Protein AF-A0A353ZUB0-F1 (afdb_monomer_lite)

Secondary structure (DSSP, 8-state):
----PPPP--PPPPP-PPPPPPPHHHHHHHHHHHHH-TTS-HHHHHHHHHHHHH---HHHHTT--GGGEEEETTEEEE-SSSSPEEE-TTHHHHHHHHHHHHHTT-

pLDDT: mean 87.0, std 11.6, range [43.25, 96.19]

Sequence (106 aa):
MKTGRMPALTIPVRSTRNPAPMGQHHRLAALRRLFTDETLPLRSRVAGSLILLYAQPVSRIVRLTIDDVLHDGDHTLLRLGEPPTPVPEPLAGLLRAYLTDRDNMT

Foldseek 3Di:
DDDDDDPDDDDDDDDPDDPDDDDPVRLVVQLVCLVPVPVDPLVCSLLSCCCSVVVDDPVRVVVDDPVQWDDDPPWIFGPPDPPTHTDDPPSNVSNVVVVVVVVVVD

Structure (mmCIF, N/CA/C/O backbone):
data_AF-A0A353ZUB0-F1
#
_entry.id   AF-A0A353ZUB0-F1
#
loop_
_atom_site.group_PDB
_atom_site.id
_atom_site.type_symbol
_atom_site.label_atom_id
_atom_site.label_alt_id
_atom_site.label_comp_id
_atom_site.label_asym_id
_atom_site.label_entity_id
_atom_site.label_seq_id
_atom_site.pdbx_PDB_ins_code
_atom_site.Cartn_x
_atom_site.Cartn_y
_atom_site.Cartn_z
_atom_site.occupancy
_atom_site.B_iso_or_equiv
_atom_site.auth_seq_id
_atom_site.auth_comp_id
_atom_site.auth_asym_id
_atom_site.auth_atom_id
_atom_site.pdbx_PDB_model_num
ATOM 1 N N . MET A 1 1 ? 23.414 -54.266 -22.575 1.00 43.25 1 MET A N 1
ATOM 2 C CA . MET A 1 1 ? 22.886 -53.315 -21.568 1.00 43.25 1 MET A CA 1
ATOM 3 C C . MET A 1 1 ? 23.050 -51.899 -22.111 1.00 43.25 1 MET A C 1
ATOM 5 O O . MET A 1 1 ? 24.178 -51.504 -22.366 1.00 43.25 1 MET A O 1
ATOM 9 N N . LYS A 1 2 ? 21.959 -51.172 -22.392 1.00 49.53 2 LYS A N 1
ATOM 10 C CA . LYS A 1 2 ? 21.992 -49.788 -22.908 1.00 49.53 2 LYS A CA 1
ATOM 11 C C . LYS A 1 2 ? 21.612 -48.840 -21.769 1.00 49.53 2 LYS A C 1
ATOM 13 O O . LYS A 1 2 ? 20.446 -48.763 -21.401 1.00 49.53 2 LYS A O 1
ATOM 18 N N . THR A 1 3 ? 22.593 -48.150 -21.198 1.00 58.44 3 THR A N 1
ATOM 19 C CA . THR A 1 3 ? 22.364 -47.110 -20.188 1.00 58.44 3 THR A CA 1
ATOM 20 C C . THR A 1 3 ? 21.781 -45.884 -20.888 1.00 58.44 3 THR A C 1
ATOM 22 O O . THR A 1 3 ? 22.490 -45.187 -21.613 1.00 58.44 3 THR A O 1
ATOM 25 N N . GLY A 1 4 ? 20.477 -45.651 -20.728 1.00 60.41 4 GLY A N 1
ATOM 26 C CA . GLY A 1 4 ? 19.801 -44.465 -21.251 1.00 60.41 4 GLY A CA 1
ATOM 27 C C . GLY A 1 4 ? 20.298 -43.218 -20.527 1.00 60.41 4 GLY A C 1
ATOM 28 O O . GLY A 1 4 ? 19.852 -42.921 -19.424 1.00 60.41 4 GLY A O 1
ATOM 29 N N . ARG A 1 5 ? 21.253 -42.498 -21.122 1.00 69.69 5 ARG A N 1
ATOM 30 C CA . ARG A 1 5 ? 21.661 -41.179 -20.629 1.00 69.69 5 ARG A CA 1
ATOM 31 C C . ARG A 1 5 ? 20.547 -40.184 -20.943 1.00 69.69 5 ARG A C 1
ATOM 33 O O . ARG A 1 5 ? 20.230 -39.975 -22.111 1.00 69.69 5 ARG A O 1
ATOM 40 N N . MET A 1 6 ? 19.959 -39.588 -19.907 1.00 68.38 6 MET A N 1
ATOM 41 C CA . MET A 1 6 ? 19.049 -38.458 -20.083 1.00 68.38 6 MET A CA 1
ATOM 42 C C . MET A 1 6 ? 19.810 -37.278 -20.710 1.00 68.38 6 MET A C 1
ATOM 44 O O . MET A 1 6 ? 20.958 -37.032 -20.325 1.00 68.38 6 MET A O 1
ATOM 48 N N . PRO A 1 7 ? 19.211 -36.566 -21.681 1.00 77.44 7 PRO A N 1
ATOM 49 C CA . PRO A 1 7 ? 19.826 -35.387 -22.272 1.00 77.44 7 PRO A CA 1
ATOM 50 C C . PRO A 1 7 ? 20.022 -34.303 -21.207 1.00 77.44 7 PRO A C 1
ATOM 52 O O . PRO A 1 7 ? 19.222 -34.167 -20.280 1.00 77.44 7 PRO A O 1
ATOM 55 N N . ALA A 1 8 ? 21.110 -33.544 -21.331 1.00 77.12 8 ALA A N 1
ATOM 56 C CA . ALA A 1 8 ? 21.437 -32.485 -20.387 1.00 77.12 8 ALA A CA 1
ATOM 57 C C . ALA A 1 8 ? 20.337 -31.410 -20.390 1.00 77.12 8 ALA A C 1
ATOM 59 O O . ALA A 1 8 ? 20.054 -30.800 -21.420 1.00 77.12 8 ALA A O 1
ATOM 60 N N . LEU A 1 9 ? 19.719 -31.182 -19.230 1.00 81.75 9 LEU A N 1
ATOM 61 C CA . LEU A 1 9 ? 18.745 -30.114 -19.034 1.00 81.75 9 LEU A CA 1
ATOM 62 C C . LEU A 1 9 ? 19.487 -28.782 -18.872 1.00 81.75 9 LEU A C 1
ATOM 64 O O . LEU A 1 9 ? 20.109 -28.530 -17.840 1.00 81.75 9 LEU A O 1
ATOM 68 N N . THR A 1 10 ? 19.417 -27.916 -19.882 1.00 83.25 10 THR A N 1
ATOM 69 C CA . THR A 1 10 ? 19.929 -26.546 -19.781 1.00 83.25 10 THR A CA 1
ATOM 70 C C . THR A 1 10 ? 18.882 -25.659 -19.117 1.00 83.25 10 THR A C 1
ATOM 72 O O . THR A 1 10 ? 17.888 -25.283 -19.734 1.00 83.25 10 THR A O 1
ATOM 75 N N . ILE A 1 11 ? 19.110 -25.315 -17.850 1.00 84.06 11 ILE A N 1
ATOM 76 C CA . ILE A 1 11 ? 18.294 -24.328 -17.139 1.00 84.06 11 ILE A CA 1
ATOM 77 C C . ILE A 1 11 ? 18.865 -22.936 -17.448 1.00 84.06 11 ILE A C 1
ATOM 79 O O . ILE A 1 11 ? 20.052 -22.710 -17.197 1.00 84.06 11 ILE A O 1
ATOM 83 N N . PRO A 1 12 ? 18.069 -21.991 -17.980 1.00 82.19 12 PRO A N 1
ATOM 84 C CA . PRO A 1 12 ? 18.543 -20.634 -18.203 1.00 82.19 12 PRO A CA 1
ATOM 85 C C . PRO A 1 12 ? 18.915 -19.987 -16.866 1.00 82.19 12 PRO A C 1
ATOM 87 O O . PRO A 1 12 ? 18.140 -19.994 -15.907 1.00 82.19 12 PRO A O 1
ATOM 90 N N . VAL A 1 13 ? 20.117 -19.415 -16.803 1.00 78.44 13 VAL A N 1
ATOM 91 C CA . VAL A 1 13 ? 20.593 -18.718 -15.608 1.00 78.44 13 VAL A CA 1
ATOM 92 C C . VAL A 1 13 ? 19.754 -17.460 -15.413 1.00 78.44 13 VAL A C 1
ATOM 94 O O . VAL A 1 13 ? 19.763 -16.547 -16.240 1.00 78.44 13 VAL A O 1
ATOM 97 N N . ARG A 1 14 ? 19.030 -17.393 -14.294 1.00 75.19 14 ARG A N 1
ATOM 98 C CA . ARG A 1 14 ? 18.328 -16.177 -13.890 1.00 75.19 14 ARG A CA 1
ATOM 99 C C . ARG A 1 14 ? 19.367 -15.142 -13.474 1.00 75.19 14 ARG A C 1
ATOM 101 O O . ARG A 1 14 ? 20.085 -15.346 -12.499 1.00 75.19 14 ARG A O 1
ATOM 108 N N . SER A 1 15 ? 19.441 -14.030 -14.201 1.00 74.31 15 SER A N 1
ATOM 109 C CA . SER A 1 15 ? 20.296 -12.916 -13.798 1.00 74.31 15 SER A CA 1
ATOM 110 C C . SER A 1 15 ? 19.868 -12.412 -12.418 1.00 74.31 15 SER A C 1
ATOM 112 O O . SER A 1 15 ? 18.710 -12.052 -12.217 1.00 74.31 15 SER A O 1
ATOM 114 N N . THR A 1 16 ? 20.805 -12.389 -11.473 1.00 73.94 16 THR A N 1
ATOM 115 C CA . THR A 1 16 ? 20.634 -11.803 -10.133 1.00 73.94 16 THR A CA 1
ATOM 116 C C . THR A 1 16 ? 21.048 -10.332 -10.098 1.00 73.94 16 THR A C 1
ATOM 118 O O . THR A 1 16 ? 21.175 -9.747 -9.023 1.00 73.94 16 THR A O 1
ATOM 121 N N . ARG A 1 17 ? 21.287 -9.716 -11.268 1.00 77.19 17 ARG A N 1
ATOM 122 C CA . ARG A 1 17 ? 21.697 -8.315 -11.356 1.00 77.19 17 ARG A CA 1
ATOM 123 C C . ARG A 1 17 ? 20.578 -7.439 -10.796 1.00 77.19 17 ARG A C 1
ATOM 125 O O . ARG A 1 17 ? 19.460 -7.456 -11.305 1.00 77.19 17 ARG A O 1
ATOM 132 N N . ASN A 1 18 ? 20.893 -6.689 -9.745 1.00 72.19 18 ASN A N 1
ATOM 133 C CA . ASN A 1 18 ? 19.938 -5.787 -9.123 1.00 72.19 18 ASN A CA 1
ATOM 134 C C . ASN A 1 18 ? 19.639 -4.632 -10.099 1.00 72.19 18 ASN A C 1
ATOM 136 O O . ASN A 1 18 ? 20.592 -3.992 -10.560 1.00 72.19 18 ASN A O 1
ATOM 140 N N . PRO A 1 19 ? 18.373 -4.378 -10.475 1.00 74.00 19 PRO A N 1
ATOM 141 C CA . PRO A 1 19 ? 18.034 -3.216 -11.286 1.00 74.00 19 PRO A CA 1
ATOM 142 C C . PRO A 1 19 ? 18.466 -1.920 -10.591 1.00 74.00 19 PRO A C 1
ATOM 144 O O . PRO A 1 19 ? 18.541 -1.846 -9.363 1.00 74.00 19 PRO A O 1
ATOM 147 N N . ALA A 1 20 ? 18.752 -0.889 -11.390 1.00 81.25 20 ALA A N 1
ATOM 148 C CA . ALA A 1 20 ? 19.070 0.425 -10.851 1.00 81.25 20 ALA A CA 1
ATOM 149 C C . ALA A 1 20 ? 17.919 0.910 -9.944 1.00 81.25 20 ALA A C 1
ATOM 151 O O . ALA A 1 20 ? 16.750 0.776 -10.325 1.00 81.25 20 ALA A O 1
ATOM 152 N N . PRO A 1 21 ? 18.220 1.448 -8.748 1.00 81.25 21 PRO A N 1
ATOM 153 C CA . PRO A 1 21 ? 17.194 1.865 -7.804 1.00 81.25 21 PRO A CA 1
ATOM 154 C C . PRO A 1 21 ? 16.323 2.978 -8.393 1.00 81.25 21 PRO A C 1
ATOM 156 O O . PRO A 1 21 ? 16.805 3.877 -9.083 1.00 81.25 21 PRO A O 1
ATOM 159 N N . MET A 1 22 ? 15.023 2.931 -8.096 1.00 84.12 22 MET A N 1
ATOM 160 C CA . MET A 1 22 ? 14.088 3.978 -8.507 1.00 84.12 22 MET A CA 1
ATOM 161 C C . MET A 1 22 ? 14.438 5.299 -7.815 1.00 84.12 22 MET A C 1
ATOM 163 O O . MET A 1 22 ? 14.602 5.347 -6.594 1.00 84.12 22 MET A O 1
ATOM 167 N N . GLY A 1 23 ? 14.503 6.387 -8.583 1.00 90.12 23 GLY A N 1
ATOM 168 C CA . GLY A 1 23 ? 14.735 7.721 -8.029 1.00 90.12 23 GLY A CA 1
ATOM 169 C C . GLY A 1 23 ? 13.617 8.154 -7.071 1.00 90.12 23 GLY A C 1
ATOM 170 O O . GLY A 1 23 ? 12.443 7.845 -7.288 1.00 90.12 23 GLY A O 1
ATOM 171 N N . GLN A 1 24 ? 13.965 8.917 -6.030 1.00 89.69 24 GLN A N 1
ATOM 172 C CA . GLN A 1 24 ? 13.027 9.354 -4.985 1.00 89.69 24 GLN A CA 1
ATOM 173 C C . GLN A 1 24 ? 11.808 10.102 -5.546 1.00 89.69 24 GLN A C 1
ATOM 175 O O . GLN A 1 24 ? 10.680 9.815 -5.149 1.00 89.69 24 GLN A O 1
ATOM 180 N N . HIS A 1 25 ? 12.016 11.015 -6.500 1.00 92.44 25 HIS A N 1
ATOM 181 C CA . HIS A 1 25 ? 10.924 11.750 -7.145 1.00 92.44 25 HIS A CA 1
ATOM 182 C C . HIS A 1 25 ? 9.955 10.822 -7.875 1.00 92.44 25 HIS A C 1
ATOM 184 O O . HIS A 1 25 ? 8.743 10.968 -7.740 1.00 92.44 25 HIS A O 1
ATOM 190 N N . HIS A 1 26 ? 10.480 9.827 -8.592 1.00 92.75 26 HIS A N 1
ATOM 191 C CA . HIS A 1 26 ? 9.655 8.854 -9.297 1.00 92.75 26 HIS A CA 1
ATOM 192 C C . HIS A 1 26 ? 8.862 7.990 -8.310 1.00 92.75 26 HIS A C 1
ATOM 194 O O . HIS A 1 26 ? 7.666 7.780 -8.500 1.00 92.75 26 HIS A O 1
ATOM 200 N N . ARG A 1 27 ? 9.495 7.545 -7.214 1.00 93.44 27 ARG A N 1
ATOM 201 C CA . ARG A 1 27 ? 8.818 6.795 -6.144 1.00 93.44 27 ARG A CA 1
ATOM 202 C C . ARG A 1 27 ? 7.674 7.602 -5.530 1.00 93.44 27 ARG A C 1
ATOM 204 O O . ARG A 1 27 ? 6.579 7.075 -5.361 1.00 93.44 27 ARG A O 1
ATOM 211 N N . LEU A 1 28 ? 7.912 8.876 -5.215 1.00 94.06 28 LEU A N 1
ATOM 212 C CA . LEU A 1 28 ? 6.897 9.738 -4.612 1.00 94.06 28 LEU A CA 1
ATOM 213 C C . LEU A 1 28 ? 5.762 10.068 -5.590 1.00 94.06 28 LEU A C 1
ATOM 215 O O . LEU A 1 28 ? 4.603 10.076 -5.187 1.00 94.06 28 LEU A O 1
ATOM 219 N N . ALA A 1 29 ? 6.071 10.299 -6.867 1.00 94.81 29 ALA A N 1
ATOM 220 C CA . ALA A 1 29 ? 5.062 10.504 -7.904 1.00 94.81 29 ALA A CA 1
ATOM 221 C C . ALA A 1 29 ? 4.183 9.257 -8.092 1.00 94.81 29 ALA A C 1
ATOM 223 O O . ALA A 1 29 ? 2.960 9.371 -8.159 1.00 94.81 29 ALA A O 1
ATOM 224 N N . ALA A 1 30 ? 4.790 8.067 -8.099 1.00 94.38 30 ALA A N 1
ATOM 225 C CA . ALA A 1 30 ? 4.063 6.805 -8.166 1.00 94.38 30 ALA A CA 1
ATOM 226 C C . ALA A 1 30 ? 3.158 6.598 -6.940 1.00 94.38 30 ALA A C 1
ATOM 228 O O . ALA A 1 30 ? 1.990 6.262 -7.109 1.00 94.38 30 ALA A O 1
ATOM 229 N N . LEU A 1 31 ? 3.650 6.871 -5.725 1.00 95.25 31 LEU A N 1
ATOM 230 C CA . LEU A 1 31 ? 2.835 6.821 -4.503 1.00 95.25 31 LEU A CA 1
ATOM 231 C C . LEU A 1 31 ? 1.647 7.782 -4.559 1.00 95.25 31 LEU A C 1
ATOM 233 O O . LEU A 1 31 ? 0.524 7.375 -4.281 1.00 95.25 31 LEU A O 1
ATOM 237 N N . ARG A 1 32 ? 1.872 9.035 -4.973 1.00 94.56 32 ARG A N 1
ATOM 238 C CA . ARG A 1 32 ? 0.790 10.017 -5.145 1.00 94.56 32 ARG A CA 1
ATOM 239 C C . ARG A 1 32 ? -0.271 9.489 -6.098 1.00 94.56 32 ARG A C 1
ATOM 241 O O . ARG A 1 32 ? -1.438 9.477 -5.733 1.00 94.56 32 ARG A O 1
ATOM 248 N N . ARG A 1 33 ? 0.136 8.971 -7.260 1.00 95.19 33 ARG A N 1
ATOM 249 C CA . ARG A 1 33 ? -0.793 8.378 -8.224 1.00 95.19 33 ARG A CA 1
ATOM 250 C C . ARG A 1 33 ? -1.580 7.217 -7.618 1.00 95.19 33 ARG A C 1
ATOM 252 O O . ARG A 1 33 ? -2.792 7.192 -7.755 1.00 95.19 33 ARG A O 1
ATOM 259 N N . LEU A 1 34 ? -0.932 6.290 -6.913 1.00 95.88 34 LEU A N 1
ATOM 260 C CA . LEU A 1 34 ? -1.628 5.173 -6.256 1.00 95.88 34 LEU A CA 1
ATOM 261 C C . LEU A 1 34 ? -2.651 5.651 -5.219 1.00 95.88 34 LEU A C 1
ATOM 263 O O . LEU A 1 34 ? -3.650 4.973 -4.992 1.00 95.88 34 LEU A O 1
ATOM 267 N N . PHE A 1 35 ? -2.434 6.810 -4.602 1.00 94.31 35 PHE A N 1
ATOM 268 C CA . PHE A 1 35 ? -3.362 7.380 -3.633 1.00 94.31 35 PHE A CA 1
ATOM 269 C C . PHE A 1 35 ? -4.478 8.216 -4.261 1.00 94.31 35 PHE A C 1
ATOM 271 O O . PHE A 1 35 ? -5.569 8.218 -3.705 1.00 94.31 35 PHE A O 1
ATOM 278 N N . THR A 1 36 ? -4.266 8.848 -5.416 1.00 94.12 36 THR A N 1
ATOM 279 C CA . THR A 1 36 ? -5.244 9.780 -6.014 1.00 94.12 36 THR A CA 1
ATOM 280 C C . THR A 1 36 ? -5.965 9.254 -7.255 1.00 94.12 36 THR A C 1
ATOM 282 O O . THR A 1 36 ? -7.026 9.757 -7.597 1.00 94.12 36 THR A O 1
ATOM 285 N N . ASP A 1 37 ? -5.386 8.293 -7.975 1.00 94.56 37 ASP A N 1
ATOM 286 C CA . ASP A 1 37 ? -5.928 7.772 -9.235 1.00 94.56 37 ASP A CA 1
ATOM 287 C C . ASP A 1 37 ? -6.917 6.630 -8.958 1.00 94.56 37 ASP A C 1
ATOM 289 O O . ASP A 1 37 ? -6.536 5.464 -8.829 1.00 94.56 37 ASP A O 1
ATOM 293 N N . GLU A 1 38 ? -8.200 6.972 -8.835 1.00 90.88 38 GLU A N 1
ATOM 294 C CA . GLU A 1 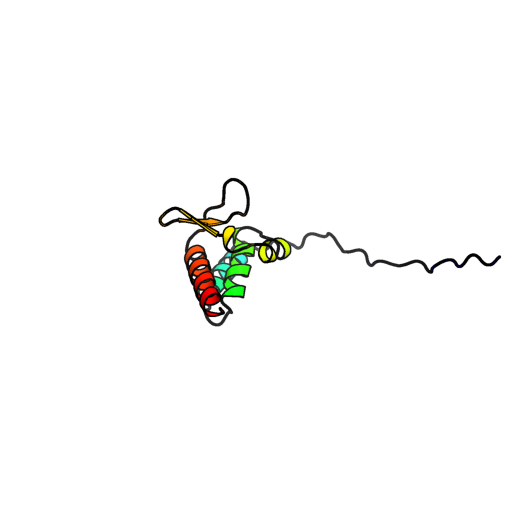38 ? -9.282 6.014 -8.561 1.00 90.88 38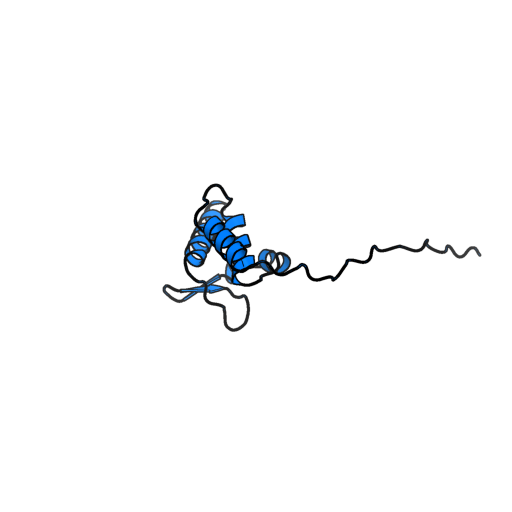 GLU A CA 1
ATOM 295 C C . GLU A 1 38 ? -9.645 5.131 -9.761 1.00 90.88 38 GLU A C 1
ATOM 297 O O . GLU A 1 38 ? -10.355 4.142 -9.600 1.00 90.88 38 GLU A O 1
ATOM 302 N N . THR A 1 39 ? -9.110 5.424 -10.952 1.00 94.06 39 THR A N 1
ATOM 303 C CA . THR A 1 39 ? -9.271 4.547 -12.123 1.00 94.06 39 THR A CA 1
ATOM 304 C C . THR A 1 39 ? -8.478 3.246 -11.978 1.00 94.06 39 THR A C 1
ATOM 306 O O . THR A 1 39 ? -8.763 2.250 -12.647 1.00 94.06 39 THR A O 1
ATOM 309 N N . LEU A 1 40 ? -7.479 3.231 -11.086 1.00 93.06 40 LEU A N 1
ATOM 310 C CA . LEU A 1 40 ? -6.712 2.040 -10.758 1.00 93.06 40 LEU A CA 1
ATOM 311 C C . LEU A 1 40 ? -7.513 1.129 -9.81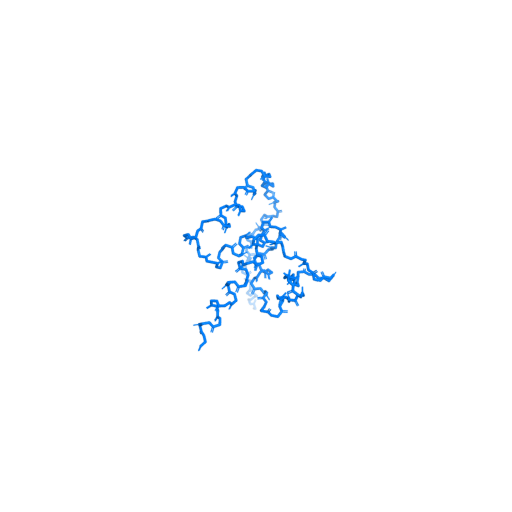4 1.00 93.06 40 LEU A C 1
ATOM 313 O O . LEU A 1 40 ? -8.025 1.605 -8.798 1.00 93.06 40 LEU A O 1
ATOM 317 N N . PRO A 1 41 ? -7.537 -0.197 -10.055 1.00 93.31 41 PRO A N 1
ATOM 318 C CA . PRO A 1 41 ? -8.180 -1.137 -9.144 1.00 93.31 41 PRO A CA 1
ATOM 319 C C . PRO A 1 41 ? -7.646 -0.994 -7.716 1.00 93.31 41 PRO A C 1
ATOM 321 O O . PRO A 1 41 ? -6.428 -0.954 -7.512 1.00 93.31 41 PRO A O 1
ATOM 324 N N . LEU A 1 42 ? -8.538 -0.994 -6.721 1.00 92.50 42 LEU A N 1
ATOM 325 C CA . LEU A 1 42 ? -8.181 -0.830 -5.307 1.00 92.50 42 LEU A CA 1
ATOM 326 C C . LEU A 1 42 ? -7.087 -1.818 -4.865 1.00 92.50 42 LEU A C 1
ATOM 328 O O . LEU A 1 42 ? -6.083 -1.416 -4.278 1.00 92.50 42 LEU A O 1
ATOM 332 N N . ARG A 1 43 ? -7.202 -3.086 -5.280 1.00 91.56 43 ARG A N 1
ATOM 333 C CA . ARG A 1 43 ? -6.177 -4.126 -5.067 1.00 91.56 43 ARG A CA 1
ATOM 334 C C . ARG A 1 43 ? -4.781 -3.730 -5.565 1.00 91.56 43 ARG A C 1
ATOM 336 O O . ARG A 1 43 ? -3.779 -4.002 -4.910 1.00 91.56 43 ARG A O 1
ATOM 343 N N . SER A 1 44 ? -4.703 -3.080 -6.727 1.00 93.12 44 SER A N 1
ATOM 344 C CA . SER A 1 44 ? -3.444 -2.668 -7.352 1.00 93.12 44 SER A CA 1
ATOM 345 C C . SER A 1 44 ? -2.862 -1.447 -6.650 1.00 93.12 44 SER A C 1
ATOM 347 O O . SER A 1 44 ? -1.6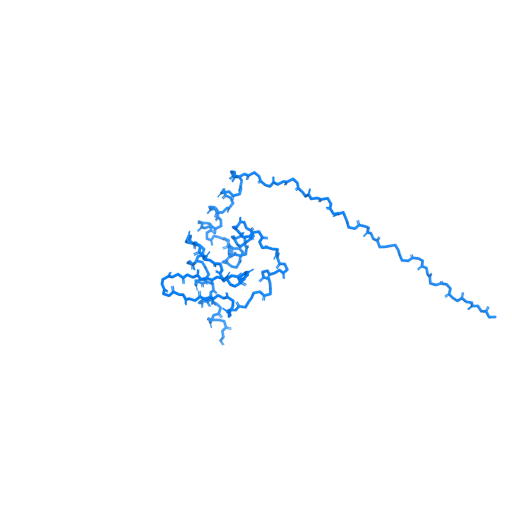45 -1.366 -6.489 1.00 93.12 44 SER A O 1
ATOM 349 N N . ARG A 1 45 ? -3.724 -0.536 -6.181 1.00 95.56 45 ARG A N 1
ATOM 350 C CA . ARG A 1 45 ? -3.335 0.620 -5.362 1.00 95.56 45 ARG A CA 1
ATOM 351 C C . ARG A 1 45 ? -2.720 0.168 -4.038 1.00 95.56 45 ARG A C 1
ATOM 353 O O . ARG A 1 45 ? -1.613 0.588 -3.713 1.00 95.56 45 ARG A O 1
ATOM 360 N N . VAL A 1 46 ? -3.373 -0.759 -3.333 1.00 94.50 46 VAL A N 1
ATOM 361 C CA . VAL A 1 46 ? -2.857 -1.354 -2.087 1.00 94.50 46 VAL A CA 1
ATOM 362 C C . VAL A 1 46 ? -1.525 -2.067 -2.326 1.00 94.50 46 VAL A C 1
ATOM 364 O O . VAL A 1 46 ? -0.530 -1.742 -1.677 1.00 94.50 46 VAL A O 1
ATOM 367 N N . ALA A 1 47 ? -1.468 -2.995 -3.287 1.00 94.25 47 ALA A N 1
ATOM 368 C CA . ALA A 1 47 ? -0.251 -3.758 -3.563 1.00 94.25 47 ALA A CA 1
ATOM 369 C C . ALA A 1 47 ? 0.924 -2.851 -3.967 1.00 94.25 47 ALA A C 1
ATOM 371 O O . ALA A 1 47 ? 2.029 -3.004 -3.448 1.00 94.25 47 ALA A O 1
ATOM 372 N N . GLY A 1 48 ? 0.683 -1.874 -4.846 1.00 95.06 48 GLY A N 1
ATOM 373 C CA . GLY A 1 48 ? 1.691 -0.898 -5.259 1.00 95.06 48 GLY A CA 1
ATOM 374 C C . GLY A 1 48 ? 2.234 -0.091 -4.081 1.00 95.06 48 GLY A C 1
ATOM 375 O O . GLY A 1 48 ? 3.446 0.074 -3.951 1.00 95.06 48 GLY A O 1
ATOM 376 N N . SER A 1 49 ? 1.362 0.355 -3.178 1.00 96.00 49 SER A N 1
ATOM 377 C CA . SER A 1 49 ? 1.776 1.119 -2.001 1.00 96.00 49 SER A CA 1
ATOM 378 C C . SER A 1 49 ? 2.576 0.270 -1.011 1.00 96.00 49 SER A C 1
ATOM 380 O O . SER A 1 49 ? 3.571 0.757 -0.477 1.00 96.00 49 SER A O 1
ATOM 382 N N . LEU A 1 50 ? 2.236 -1.012 -0.828 1.00 95.38 50 LEU A N 1
ATOM 383 C CA . LEU A 1 50 ? 3.036 -1.941 -0.015 1.00 95.38 50 LEU A CA 1
ATOM 384 C C . LEU A 1 50 ? 4.441 -2.164 -0.595 1.00 95.38 50 LEU A C 1
ATOM 386 O O . LEU A 1 50 ? 5.423 -2.213 0.150 1.00 95.38 50 LEU A O 1
ATOM 390 N N . ILE A 1 51 ? 4.558 -2.248 -1.921 1.00 95.06 51 ILE A N 1
ATOM 391 C CA . ILE A 1 51 ? 5.858 -2.336 -2.599 1.00 95.06 51 ILE A CA 1
ATOM 392 C C . ILE A 1 51 ? 6.662 -1.054 -2.360 1.00 95.06 51 ILE A C 1
ATOM 394 O O . ILE A 1 51 ? 7.827 -1.118 -1.978 1.00 95.06 51 ILE A O 1
ATOM 398 N N . LEU A 1 52 ? 6.064 0.117 -2.582 1.00 94.75 52 LEU A N 1
ATOM 399 C CA . LEU A 1 52 ? 6.805 1.380 -2.587 1.00 94.75 52 LEU A CA 1
ATOM 400 C C . LEU A 1 52 ? 7.126 1.925 -1.188 1.00 94.75 52 LEU A C 1
ATOM 402 O O . LEU A 1 52 ? 8.150 2.595 -1.040 1.00 94.75 52 LEU A O 1
ATOM 406 N N . LEU A 1 53 ? 6.284 1.661 -0.182 1.00 94.06 53 LEU A N 1
ATOM 407 C CA . LEU A 1 53 ? 6.509 2.110 1.200 1.00 94.06 53 LEU A CA 1
ATOM 408 C C . LEU A 1 53 ? 7.349 1.126 2.013 1.00 94.06 53 LEU A C 1
ATOM 410 O O . LEU A 1 53 ? 8.199 1.552 2.787 1.00 94.06 53 LEU A O 1
ATOM 414 N N . TYR A 1 54 ? 7.133 -0.176 1.824 1.00 93.12 54 TYR A N 1
ATOM 415 C CA . TYR A 1 54 ? 7.715 -1.211 2.683 1.00 93.12 54 TYR A CA 1
ATOM 416 C C . TYR A 1 54 ? 8.649 -2.170 1.952 1.00 93.12 54 TYR A C 1
ATOM 418 O O . TYR A 1 54 ? 9.059 -3.175 2.535 1.00 93.12 54 TYR A O 1
ATOM 426 N N . ALA A 1 55 ? 8.945 -1.907 0.675 1.00 92.12 55 ALA A N 1
ATOM 427 C CA . ALA A 1 55 ? 9.754 -2.778 -0.175 1.00 92.12 55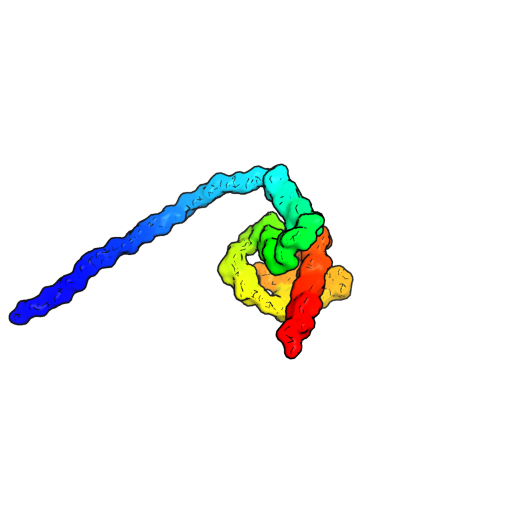 ALA A CA 1
ATOM 428 C C . ALA A 1 55 ? 9.255 -4.237 -0.184 1.00 92.12 55 ALA A C 1
ATOM 430 O O . ALA A 1 55 ? 10.050 -5.170 -0.311 1.00 92.12 55 ALA A O 1
ATOM 431 N N . GLN A 1 56 ? 7.941 -4.453 -0.018 1.00 91.81 56 GLN A N 1
ATOM 432 C CA . GLN A 1 56 ? 7.397 -5.804 0.093 1.00 91.81 56 GLN A CA 1
ATOM 433 C C . GLN A 1 56 ? 7.423 -6.499 -1.269 1.00 91.81 56 GLN A C 1
ATOM 435 O O . GLN A 1 56 ? 6.812 -6.002 -2.218 1.00 91.81 56 GLN A O 1
ATOM 440 N N . PRO A 1 57 ? 8.091 -7.659 -1.400 1.00 89.81 57 PRO A N 1
ATOM 441 C CA . PRO A 1 57 ? 8.046 -8.415 -2.638 1.00 89.81 57 PRO A CA 1
ATOM 442 C C . PRO A 1 57 ? 6.634 -8.962 -2.858 1.00 89.81 57 PRO A C 1
ATOM 444 O O . PRO A 1 57 ? 5.948 -9.347 -1.910 1.00 89.81 57 PRO A O 1
ATOM 447 N N . VAL A 1 58 ? 6.216 -9.070 -4.122 1.00 88.44 58 VAL A N 1
ATOM 448 C CA . VAL A 1 58 ? 4.871 -9.559 -4.485 1.00 88.44 58 VAL A CA 1
ATOM 449 C C . VAL A 1 58 ? 4.590 -10.933 -3.876 1.00 88.44 58 VAL A C 1
ATOM 451 O O . VAL A 1 58 ? 3.501 -11.163 -3.366 1.00 88.44 58 VAL A O 1
ATOM 454 N N . SER A 1 59 ? 5.592 -11.817 -3.834 1.00 91.12 59 SER A N 1
ATOM 455 C CA . SER A 1 59 ? 5.489 -13.141 -3.205 1.00 91.12 59 SER A CA 1
ATOM 456 C C . SER A 1 59 ? 5.138 -13.098 -1.715 1.00 91.12 59 SER A C 1
ATOM 458 O O . SER A 1 59 ? 4.553 -14.047 -1.200 1.00 91.12 59 SER A O 1
ATOM 460 N N . ARG A 1 60 ? 5.489 -12.016 -1.014 1.00 91.00 60 ARG A N 1
ATOM 461 C CA . ARG A 1 60 ? 5.114 -11.802 0.384 1.00 91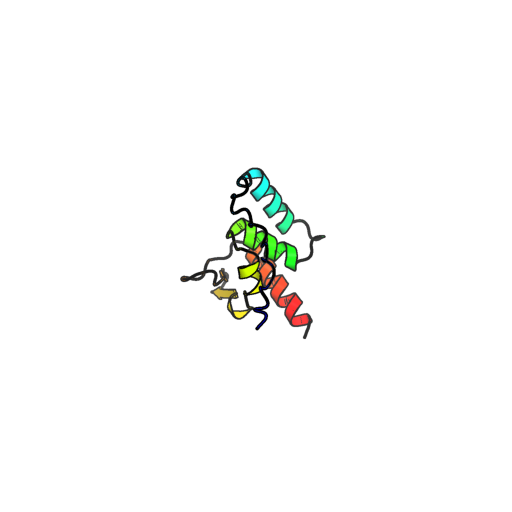.00 60 ARG A CA 1
ATOM 462 C C . ARG A 1 60 ? 3.742 -11.155 0.500 1.00 91.00 60 ARG A C 1
ATOM 464 O O . ARG A 1 60 ? 2.963 -11.586 1.337 1.00 91.00 60 ARG A O 1
ATOM 471 N N . ILE A 1 61 ? 3.422 -10.204 -0.377 1.00 91.50 61 ILE A N 1
ATOM 472 C CA . ILE A 1 61 ? 2.105 -9.551 -0.416 1.00 91.50 61 ILE A CA 1
ATOM 473 C C . ILE A 1 61 ? 0.991 -10.579 -0.636 1.00 91.50 61 ILE A C 1
ATOM 475 O O . ILE A 1 61 ? 0.002 -10.559 0.082 1.00 91.50 61 ILE A O 1
ATOM 479 N N . VAL A 1 62 ? 1.166 -11.522 -1.568 1.00 89.81 62 VAL A N 1
ATOM 480 C CA . VAL A 1 62 ? 0.149 -12.560 -1.843 1.00 89.81 62 VAL A CA 1
ATOM 481 C C . VAL A 1 62 ? -0.062 -13.544 -0.689 1.00 89.81 62 VAL A C 1
ATOM 483 O O . VAL A 1 62 ? -1.032 -14.292 -0.705 1.00 89.81 62 VAL A O 1
ATOM 486 N N . ARG A 1 63 ? 0.849 -13.575 0.290 1.00 91.50 63 ARG A N 1
ATOM 487 C CA . ARG A 1 63 ? 0.729 -14.403 1.496 1.00 91.50 63 ARG A CA 1
ATOM 488 C C . ARG A 1 63 ? 0.076 -13.661 2.660 1.00 91.50 63 ARG A C 1
ATOM 490 O O . ARG A 1 63 ? -0.203 -14.311 3.660 1.00 91.50 63 ARG A O 1
ATOM 497 N N . LEU A 1 64 ? -0.127 -12.346 2.548 1.00 91.38 64 LEU A N 1
ATOM 498 C CA . LEU A 1 64 ? -0.808 -11.579 3.582 1.00 91.38 64 LEU A CA 1
ATOM 499 C C . LEU A 1 64 ? -2.277 -11.992 3.654 1.00 91.38 64 LEU A C 1
ATOM 501 O O . LEU A 1 64 ? -2.977 -12.110 2.645 1.00 91.38 64 LEU A O 1
ATOM 505 N N . THR A 1 65 ? -2.719 -12.195 4.879 1.00 90.62 65 THR A N 1
ATOM 506 C CA . THR A 1 65 ? -4.079 -12.536 5.273 1.00 90.62 65 THR A CA 1
ATOM 507 C C . THR A 1 65 ? -4.748 -11.326 5.914 1.00 90.62 65 THR A C 1
ATOM 509 O O . THR A 1 65 ? -4.091 -10.339 6.245 1.00 90.62 65 THR A O 1
ATOM 512 N N . ILE A 1 66 ? -6.067 -11.395 6.097 1.00 91.25 66 ILE A N 1
ATOM 513 C CA . ILE A 1 66 ? -6.794 -10.365 6.850 1.00 91.25 66 ILE A CA 1
ATOM 514 C C . ILE A 1 66 ? -6.278 -10.273 8.293 1.00 91.25 66 ILE A C 1
ATOM 516 O O . ILE A 1 66 ? -6.131 -9.175 8.810 1.00 91.25 66 ILE A O 1
ATOM 520 N N . ASP A 1 67 ? -5.856 -11.402 8.873 1.00 91.81 67 ASP A N 1
ATOM 521 C CA . ASP A 1 67 ? -5.293 -11.486 10.226 1.00 91.81 67 ASP A CA 1
ATOM 522 C C . ASP A 1 67 ? -3.887 -10.872 10.347 1.00 91.81 67 ASP A C 1
ATOM 524 O O . ASP A 1 67 ? -3.338 -10.782 11.448 1.00 91.81 67 ASP A O 1
ATOM 528 N N . ASP A 1 68 ? -3.250 -10.503 9.229 1.00 93.44 68 ASP A N 1
ATOM 529 C CA . ASP A 1 68 ? -2.009 -9.723 9.236 1.00 93.44 68 ASP A CA 1
ATOM 530 C C . ASP A 1 68 ? -2.277 -8.216 9.370 1.00 93.44 68 ASP A C 1
ATOM 532 O O . ASP A 1 68 ? -1.341 -7.472 9.673 1.00 93.44 68 ASP A O 1
ATOM 536 N N . VAL A 1 69 ? -3.515 -7.758 9.153 1.00 93.44 69 VAL A N 1
ATOM 537 C CA . VAL A 1 69 ? -3.934 -6.367 9.368 1.00 93.44 69 VAL A CA 1
ATOM 538 C C . VAL A 1 69 ? -4.487 -6.251 10.781 1.00 93.44 69 VAL A C 1
ATOM 540 O O . VAL A 1 69 ? -5.500 -6.853 11.119 1.00 93.44 69 VAL A O 1
ATOM 543 N N . LEU A 1 70 ? -3.805 -5.481 11.621 1.00 93.62 70 LEU A N 1
ATOM 544 C CA . LEU A 1 70 ? -4.172 -5.294 13.018 1.00 93.62 70 LEU A CA 1
ATOM 545 C C . LEU A 1 70 ? -4.714 -3.881 13.220 1.00 93.62 70 LEU A C 1
ATOM 547 O O . LEU A 1 70 ? -4.234 -2.919 12.612 1.00 93.62 70 LEU A O 1
ATOM 551 N N . HIS A 1 71 ? -5.683 -3.760 14.117 1.00 91.38 71 HIS A N 1
ATOM 552 C CA . HIS A 1 71 ? -6.240 -2.484 14.542 1.00 91.38 71 HIS A CA 1
ATOM 553 C C . HIS A 1 71 ? -5.819 -2.210 15.983 1.00 91.38 71 HIS A C 1
ATOM 555 O O . HIS A 1 71 ? -6.060 -3.033 16.865 1.00 91.38 71 HIS A O 1
ATOM 561 N N . ASP A 1 72 ? -5.183 -1.063 16.201 1.00 89.06 72 ASP A N 1
ATOM 562 C CA . ASP A 1 72 ? -4.775 -0.565 17.512 1.00 89.06 72 ASP A CA 1
ATOM 563 C C . ASP A 1 72 ? -5.335 0.851 17.694 1.00 89.06 72 ASP A C 1
ATOM 565 O O . ASP A 1 72 ? -4.726 1.845 17.293 1.00 89.06 72 ASP A O 1
ATOM 569 N N . GLY A 1 73 ? -6.570 0.928 18.199 1.00 87.00 73 GLY A N 1
ATOM 570 C CA . GLY A 1 73 ? -7.341 2.171 18.240 1.00 87.00 73 GLY A CA 1
ATOM 571 C C . GLY A 1 73 ? -7.507 2.774 16.842 1.00 87.00 73 GLY A C 1
ATOM 572 O O . GLY A 1 73 ? -8.030 2.125 15.935 1.00 87.00 73 GLY A O 1
ATOM 573 N N . ASP A 1 74 ? -7.021 4.004 16.667 1.00 84.06 74 ASP A N 1
ATOM 574 C CA . ASP A 1 74 ? -7.036 4.718 15.383 1.00 84.06 74 ASP A CA 1
ATOM 575 C C . ASP A 1 74 ? -5.883 4.313 14.447 1.00 84.06 74 ASP A C 1
ATOM 577 O O . ASP A 1 74 ? -5.834 4.717 13.280 1.00 84.06 74 ASP A O 1
ATOM 581 N N . HIS A 1 75 ? -4.933 3.509 14.929 1.00 89.75 75 HIS A N 1
ATOM 582 C CA . HIS A 1 75 ? -3.792 3.063 14.147 1.00 89.75 75 HIS A CA 1
ATOM 583 C C . HIS A 1 75 ? -4.075 1.725 13.467 1.00 89.75 75 HIS A C 1
ATOM 585 O O . HIS A 1 75 ? -4.618 0.782 14.038 1.00 89.75 75 HIS A O 1
ATOM 591 N N . THR A 1 76 ? -3.665 1.628 12.205 1.00 94.81 76 THR A N 1
ATOM 592 C CA . THR A 1 76 ? -3.601 0.350 11.493 1.00 94.81 76 THR A CA 1
ATOM 593 C C . THR A 1 76 ? -2.160 -0.131 11.522 1.00 94.81 76 THR A C 1
ATOM 595 O O . THR A 1 76 ? -1.253 0.618 11.156 1.00 94.81 76 THR A O 1
ATOM 598 N N . LEU A 1 77 ? -1.940 -1.371 11.945 1.00 96.06 77 LEU A N 1
ATOM 599 C CA . LEU A 1 77 ? -0.639 -2.029 11.897 1.00 96.06 77 LEU A CA 1
ATOM 600 C C . LEU A 1 77 ? -0.698 -3.180 10.893 1.00 96.06 77 LEU A C 1
ATOM 602 O O . LEU A 1 77 ? -1.748 -3.772 10.652 1.00 96.06 77 LEU A O 1
ATOM 606 N N . LEU A 1 78 ? 0.444 -3.512 10.306 1.00 95.06 78 LEU A N 1
ATOM 607 C CA . LEU A 1 78 ? 0.581 -4.631 9.387 1.00 95.06 78 LEU A CA 1
ATOM 608 C C . LEU A 1 78 ? 1.693 -5.554 9.874 1.00 95.06 78 LEU A C 1
ATOM 610 O O . LEU A 1 78 ? 2.819 -5.111 10.127 1.00 95.06 78 LEU A O 1
ATOM 614 N N . ARG A 1 79 ? 1.403 -6.852 9.968 1.00 94.75 79 ARG A N 1
ATOM 615 C CA . ARG A 1 79 ? 2.349 -7.890 10.396 1.00 94.75 79 ARG A CA 1
ATOM 616 C C . ARG A 1 79 ? 3.364 -8.216 9.291 1.00 94.75 79 ARG A C 1
ATOM 618 O O . ARG A 1 79 ? 3.422 -9.306 8.730 1.00 94.75 79 ARG A O 1
ATOM 625 N N . LEU A 1 80 ? 4.202 -7.233 8.968 1.00 91.06 80 LEU A N 1
ATOM 626 C CA . LEU A 1 80 ? 5.354 -7.368 8.068 1.00 91.06 80 LEU A CA 1
ATOM 627 C C . LEU A 1 80 ? 6.625 -7.827 8.796 1.00 91.06 80 LEU A C 1
ATOM 629 O O . LEU A 1 80 ? 7.631 -8.155 8.165 1.00 91.06 80 LEU A O 1
ATOM 633 N N . GLY A 1 81 ? 6.591 -7.868 10.118 1.00 88.06 81 GLY A N 1
ATOM 634 C CA . GLY A 1 81 ? 7.684 -8.261 10.987 1.00 88.06 81 GLY A CA 1
ATOM 635 C C . GLY A 1 81 ? 7.207 -8.255 12.431 1.00 88.06 81 GLY A C 1
ATOM 636 O O . GLY A 1 81 ? 6.027 -8.019 12.689 1.00 88.06 81 GLY A O 1
ATOM 637 N N . GLU A 1 82 ? 8.142 -8.514 13.336 1.00 89.00 82 GLU A N 1
ATOM 638 C CA . GLU A 1 82 ? 7.944 -8.380 14.774 1.00 89.00 82 GLU A CA 1
ATOM 639 C C . GLU A 1 82 ? 8.877 -7.259 15.267 1.00 89.00 82 GLU A C 1
ATOM 641 O O . GLU A 1 82 ? 10.093 -7.376 15.071 1.00 89.00 82 GLU A O 1
ATOM 646 N N . PRO A 1 83 ? 8.358 -6.162 15.843 1.00 91.81 83 PRO A N 1
ATOM 647 C CA . PRO A 1 83 ? 6.938 -5.869 16.068 1.00 91.81 83 PRO A CA 1
ATOM 648 C C . PRO A 1 83 ? 6.160 -5.520 14.778 1.00 91.81 83 PRO A C 1
ATOM 650 O O . PRO A 1 83 ? 6.776 -5.156 13.765 1.00 91.81 83 PRO A O 1
ATOM 653 N N . PRO A 1 84 ? 4.810 -5.599 14.794 1.00 94.31 84 PRO A N 1
ATOM 654 C CA . PRO A 1 84 ? 3.966 -5.149 13.690 1.00 94.31 84 PRO A CA 1
ATOM 655 C C . PRO A 1 84 ? 4.292 -3.716 13.256 1.00 94.31 84 PRO A C 1
ATOM 657 O O . PRO A 1 84 ? 4.570 -2.836 14.068 1.00 94.31 84 PRO A O 1
ATOM 660 N N . THR A 1 85 ? 4.271 -3.473 11.948 1.00 95.50 85 THR A N 1
ATOM 661 C CA . THR A 1 85 ? 4.693 -2.197 11.364 1.00 95.50 85 THR A CA 1
ATOM 662 C C . THR A 1 85 ? 3.514 -1.230 11.263 1.00 95.50 85 THR A C 1
ATOM 664 O O . THR A 1 85 ? 2.482 -1.615 10.712 1.00 95.50 85 THR A O 1
ATOM 667 N N . PRO A 1 86 ? 3.644 0.030 11.714 1.00 94.94 86 PRO A N 1
ATOM 668 C CA . PRO A 1 86 ? 2.577 1.012 11.579 1.00 94.94 86 PRO A CA 1
ATOM 669 C C . PRO A 1 86 ? 2.313 1.369 10.115 1.00 94.94 86 PRO A C 1
ATOM 671 O O . PRO A 1 86 ? 3.244 1.568 9.323 1.00 94.94 86 PRO A O 1
ATOM 674 N N . VAL A 1 87 ? 1.031 1.464 9.767 1.00 96.19 87 VAL A N 1
ATOM 675 C CA . VAL A 1 87 ? 0.558 1.857 8.442 1.00 96.19 87 VAL A CA 1
ATOM 676 C C . VAL A 1 87 ? 0.266 3.354 8.405 1.00 96.19 87 VAL A C 1
ATOM 678 O O . VAL A 1 87 ? -0.637 3.805 9.107 1.00 96.19 87 VAL A O 1
ATOM 681 N N . PRO A 1 88 ? 0.996 4.146 7.594 1.00 94.50 88 PRO A N 1
ATOM 682 C CA . PRO A 1 88 ? 0.730 5.567 7.476 1.00 94.50 88 PRO A CA 1
ATOM 683 C C . PRO A 1 88 ? -0.551 5.803 6.676 1.00 94.50 88 PRO A C 1
ATOM 685 O O . PRO A 1 88 ? -0.871 5.071 5.733 1.00 94.50 88 PRO A O 1
ATOM 688 N N . GLU A 1 89 ? -1.246 6.891 6.985 1.00 92.94 89 GLU A N 1
ATOM 689 C CA . GLU A 1 89 ? -2.246 7.420 6.064 1.00 92.94 89 GLU A CA 1
ATOM 690 C C . GLU A 1 89 ? -1.550 7.990 4.807 1.00 92.94 89 GLU A C 1
ATOM 692 O O . GLU A 1 89 ? -0.444 8.535 4.902 1.00 92.94 89 GLU A O 1
ATOM 697 N N . PRO A 1 90 ? -2.136 7.837 3.604 1.00 93.44 90 PRO A N 1
ATOM 698 C CA . PRO A 1 90 ? -3.498 7.359 3.324 1.00 93.44 90 PRO A CA 1
ATOM 699 C C . PRO A 1 90 ? -3.622 5.835 3.094 1.00 93.44 90 PRO A C 1
ATOM 701 O O . PRO A 1 90 ? -4.684 5.347 2.706 1.00 93.44 90 PRO A O 1
ATOM 704 N N . LEU A 1 91 ? -2.541 5.059 3.254 1.00 95.31 91 LEU A N 1
ATOM 705 C CA . LEU A 1 91 ? -2.577 3.616 2.980 1.00 95.31 91 LEU A CA 1
ATOM 706 C C . LEU A 1 91 ? -3.484 2.870 3.965 1.00 95.31 91 LEU A C 1
ATOM 708 O O . LEU A 1 91 ? -4.162 1.930 3.556 1.00 95.31 91 LEU A O 1
ATOM 712 N N . ALA A 1 92 ? -3.528 3.288 5.231 1.00 94.75 92 ALA A N 1
ATOM 713 C CA . ALA A 1 92 ? -4.432 2.697 6.214 1.00 94.75 92 ALA A CA 1
ATOM 714 C C . ALA A 1 92 ? -5.901 2.817 5.761 1.00 94.75 92 ALA A C 1
ATOM 716 O O . ALA A 1 92 ? -6.625 1.820 5.782 1.00 94.75 92 ALA A O 1
ATOM 717 N N . GLY A 1 93 ? -6.314 3.972 5.228 1.00 93.62 93 GLY A N 1
ATOM 718 C CA . GLY A 1 93 ? -7.623 4.142 4.590 1.00 93.62 93 GLY A CA 1
ATOM 719 C C . GLY A 1 93 ? -7.880 3.195 3.420 1.00 93.62 93 GLY A C 1
ATOM 720 O O . GLY A 1 93 ? -8.943 2.576 3.356 1.00 93.62 93 GLY A O 1
ATOM 721 N N . LEU A 1 94 ? -6.903 3.018 2.528 1.00 93.75 94 LEU A N 1
ATOM 722 C CA . LEU A 1 94 ? -7.034 2.081 1.405 1.00 93.75 94 LEU A CA 1
ATOM 723 C C . LEU A 1 94 ? -7.144 0.621 1.858 1.00 93.75 94 LEU A C 1
ATOM 725 O O . LEU A 1 94 ? -7.900 -0.137 1.255 1.00 93.75 94 LEU A O 1
ATOM 729 N N . LEU A 1 95 ? -6.412 0.221 2.903 1.00 93.31 95 LEU A N 1
ATOM 730 C CA . LEU A 1 95 ? -6.510 -1.126 3.470 1.00 93.31 95 LEU A CA 1
ATOM 731 C C . LEU A 1 95 ? -7.892 -1.376 4.071 1.00 93.31 95 LEU A C 1
ATOM 733 O O . LEU A 1 95 ? -8.487 -2.407 3.772 1.00 93.31 95 LEU A O 1
ATOM 737 N N . ARG A 1 96 ? -8.429 -0.424 4.846 1.00 92.50 96 ARG A N 1
ATOM 738 C CA . ARG A 1 96 ? -9.793 -0.525 5.393 1.00 92.50 96 ARG A CA 1
ATOM 739 C C . ARG A 1 96 ? -10.828 -0.670 4.278 1.00 92.50 96 ARG A C 1
ATOM 741 O O . ARG A 1 96 ? -11.611 -1.610 4.304 1.00 92.50 96 ARG A O 1
ATOM 748 N N . ALA A 1 97 ? -10.773 0.197 3.263 1.00 91.88 97 ALA A N 1
ATOM 749 C CA . ALA A 1 97 ? -11.683 0.128 2.118 1.00 91.88 97 ALA A CA 1
ATOM 750 C C . ALA A 1 97 ? -11.588 -1.217 1.376 1.00 91.88 97 ALA A C 1
ATOM 752 O O . ALA A 1 97 ? -12.604 -1.783 0.986 1.00 91.88 97 ALA A O 1
ATOM 753 N N . TYR A 1 98 ? -10.372 -1.746 1.206 1.00 90.81 98 TYR A N 1
ATOM 754 C CA . TYR A 1 98 ? -10.150 -3.023 0.530 1.00 90.81 98 TYR A CA 1
ATOM 755 C C . TYR A 1 98 ? -10.700 -4.218 1.314 1.00 90.81 98 TYR A C 1
ATOM 757 O O . TYR A 1 98 ? -11.205 -5.163 0.712 1.00 90.81 98 TYR A O 1
ATOM 765 N N . LEU A 1 99 ? -10.615 -4.185 2.646 1.00 90.12 99 LEU A N 1
ATOM 766 C CA . LEU A 1 99 ? -11.191 -5.222 3.501 1.00 90.12 99 LEU A CA 1
ATOM 767 C C . LEU A 1 99 ? -12.725 -5.201 3.433 1.00 90.12 99 LEU A C 1
ATOM 769 O O . LEU A 1 99 ? -13.327 -6.249 3.226 1.00 90.12 99 LEU A O 1
ATOM 773 N N . THR A 1 100 ? -13.346 -4.018 3.482 1.00 89.12 100 THR A N 1
ATOM 774 C CA . THR A 1 100 ? -14.807 -3.874 3.348 1.00 89.12 100 THR A CA 1
ATOM 775 C C . THR A 1 100 ? -15.330 -4.333 1.981 1.00 89.12 100 THR A C 1
ATOM 777 O O . THR A 1 100 ? -16.363 -4.994 1.913 1.00 89.12 100 THR A O 1
ATOM 780 N N . ASP A 1 101 ? -14.620 -4.023 0.890 1.00 85.75 101 ASP A N 1
ATOM 781 C CA . ASP A 1 101 ? -14.979 -4.482 -0.465 1.00 85.75 101 ASP A CA 1
ATOM 782 C C . ASP A 1 101 ? -14.948 -6.016 -0.578 1.00 85.75 101 ASP A C 1
ATOM 784 O O . ASP A 1 101 ? -15.786 -6.618 -1.248 1.00 85.75 101 ASP A O 1
ATOM 788 N N . ARG A 1 102 ? -14.016 -6.665 0.134 1.00 75.19 102 ARG A N 1
ATOM 789 C CA . ARG A 1 102 ? -13.886 -8.125 0.160 1.00 75.19 102 ARG A CA 1
ATOM 790 C C . ARG A 1 102 ? -15.004 -8.809 0.940 1.00 75.19 102 ARG A C 1
ATOM 792 O O . ARG A 1 102 ? -15.469 -9.854 0.494 1.00 75.19 102 ARG A O 1
ATOM 799 N N . ASP A 1 103 ? -15.429 -8.246 2.068 1.00 63.66 103 ASP A N 1
ATOM 800 C CA . ASP A 1 103 ? -16.535 -8.806 2.858 1.00 63.66 103 ASP A CA 1
ATOM 801 C C . ASP A 1 103 ? -17.832 -8.859 2.037 1.00 63.66 103 ASP A C 1
ATOM 803 O O . ASP A 1 103 ? -18.597 -9.816 2.140 1.00 63.66 103 ASP A O 1
ATOM 807 N N . ASN A 1 104 ? -18.018 -7.895 1.131 1.00 57.34 104 ASN A N 1
ATOM 808 C CA . ASN A 1 104 ? -19.155 -7.820 0.213 1.00 57.34 104 ASN A CA 1
ATOM 809 C C . ASN A 1 104 ? -19.100 -8.838 -0.953 1.00 57.34 104 ASN A C 1
ATOM 811 O O . ASN A 1 104 ? -19.984 -8.845 -1.809 1.00 57.34 104 ASN A O 1
ATOM 815 N N . MET A 1 105 ? -18.062 -9.682 -1.014 1.00 56.50 105 MET A N 1
ATOM 816 C CA . MET A 1 105 ? -17.945 -10.808 -1.954 1.00 56.50 105 MET A CA 1
ATOM 817 C C . MET A 1 105 ? -18.338 -12.164 -1.333 1.00 56.50 105 MET A C 1
ATOM 819 O O . MET A 1 105 ? -18.100 -13.198 -1.964 1.00 56.50 105 MET A O 1
ATOM 823 N N . THR A 1 106 ? -18.902 -12.169 -0.119 1.00 43.28 106 THR A N 1
ATOM 824 C CA . THR A 1 106 ? -19.395 -13.369 0.588 1.00 43.28 106 THR A CA 1
ATOM 825 C C . THR A 1 106 ? -20.912 -13.457 0.506 1.00 43.28 106 THR A C 1
ATOM 827 O O . THR A 1 106 ? -21.415 -14.580 0.280 1.00 43.28 106 THR A O 1
#

Radius of gyration: 20.1 Å; chains: 1; bounding box: 42×65×41 Å